Protein AF-A0A1U8ZQ70-F1 (afdb_monomer_lite)

Organism: NCBI:txid88123

InterPro domains:
  IPR023803 Small ribosomal subunit protein bS16 domain superfamily [G3DSA:3.30.1320.10] (1-37)
  IPR023803 Small ribosomal subunit protein bS16 domain superfamily [SSF54565] (1-31)

Secondary structure (DSSP, 8-state):
-HHHHHTT----HHHHHHHHHTTHHHHHHHHHHHH--

Sequence (37 aa):
ILYFLEKGAQPTGTVHDISKKAGVFTELRLNQQTKFN

Foldseek 3Di:
DLVVVVVPDDDDDPVVVVCVVVCVVVVSVVVVVVVVD

Radius of gyration: 10.33 Å; chains: 1; bounding box: 18×11×29 Å

Structure (mmCIF, N/CA/C/O backbone):
data_AF-A0A1U8ZQ70-F1
#
_entry.id   AF-A0A1U8ZQ70-F1
#
loop_
_atom_site.group_PDB
_atom_site.id
_atom_site.type_symbol
_atom_site.label_atom_id
_atom_site.label_alt_id
_atom_site.label_comp_id
_atom_site.label_asym_id
_atom_site.label_entity_id
_atom_site.label_seq_id
_atom_site.pdbx_PDB_ins_code
_atom_site.Cartn_x
_atom_site.Cartn_y
_atom_site.Cartn_z
_atom_site.occupancy
_atom_site.B_iso_or_equiv
_atom_site.auth_seq_id
_atom_site.auth_comp_id
_atom_site.auth_asym_id
_atom_site.auth_atom_id
_atom_site.pdbx_PDB_model_num
ATOM 1 N N . ILE A 1 1 ? 2.437 -5.476 5.966 1.00 91.81 1 ILE A N 1
ATOM 2 C CA . ILE A 1 1 ? 2.399 -4.222 5.170 1.00 91.81 1 ILE A CA 1
ATOM 3 C C . ILE A 1 1 ? 1.889 -3.039 6.000 1.00 91.81 1 ILE A C 1
ATOM 5 O O . ILE A 1 1 ? 2.608 -2.057 6.098 1.00 91.81 1 ILE A O 1
ATOM 9 N N . LEU A 1 2 ? 0.735 -3.159 6.675 1.00 95.31 2 LEU A N 1
ATOM 10 C CA . LEU A 1 2 ? 0.128 -2.085 7.478 1.00 95.31 2 LEU A CA 1
ATOM 11 C C . LEU A 1 2 ? 1.071 -1.475 8.518 1.00 95.31 2 LEU A C 1
ATOM 13 O O . LEU A 1 2 ? 1.168 -0.262 8.577 1.00 95.31 2 LEU A O 1
ATOM 17 N N . TYR A 1 3 ? 1.824 -2.295 9.260 1.00 95.50 3 TYR A N 1
ATOM 18 C CA . TYR A 1 3 ? 2.839 -1.807 10.203 1.00 95.50 3 TYR A CA 1
ATOM 19 C C . TYR A 1 3 ? 3.844 -0.847 9.546 1.00 95.50 3 TYR A C 1
ATOM 21 O O . TYR A 1 3 ? 4.109 0.229 10.064 1.00 95.50 3 TYR A O 1
ATOM 29 N N . PHE A 1 4 ? 4.378 -1.197 8.373 1.00 96.94 4 PHE A N 1
ATOM 30 C CA . PHE A 1 4 ? 5.338 -0.346 7.668 1.00 96.94 4 PHE A CA 1
ATOM 31 C C . PHE A 1 4 ? 4.681 0.935 7.144 1.00 96.94 4 PHE A C 1
ATOM 33 O O . PHE A 1 4 ? 5.269 2.004 7.269 1.00 96.94 4 PHE A O 1
ATOM 40 N N . LEU A 1 5 ? 3.455 0.842 6.617 1.00 96.38 5 LEU A N 1
ATOM 41 C CA . LEU A 1 5 ? 2.679 2.004 6.167 1.00 96.38 5 LEU A CA 1
ATOM 42 C C . LEU A 1 5 ? 2.347 2.951 7.332 1.00 96.38 5 LEU A C 1
ATOM 44 O O . LEU A 1 5 ? 2.482 4.161 7.196 1.00 96.38 5 LEU A O 1
ATOM 48 N N . GLU A 1 6 ? 1.987 2.407 8.496 1.00 95.25 6 GLU A N 1
ATOM 49 C CA . GLU A 1 6 ? 1.760 3.166 9.730 1.00 95.25 6 GLU A CA 1
ATOM 50 C C . GLU A 1 6 ? 3.039 3.869 10.212 1.00 95.25 6 GLU A C 1
ATOM 52 O O . GLU A 1 6 ? 2.977 4.971 10.749 1.00 95.25 6 GLU A O 1
ATOM 57 N N . LYS A 1 7 ? 4.210 3.268 9.976 1.00 96.38 7 LYS A N 1
ATOM 58 C CA . LYS A 1 7 ? 5.521 3.880 10.244 1.00 96.38 7 LYS A CA 1
ATOM 59 C C . LYS A 1 7 ? 6.014 4.815 9.130 1.00 96.38 7 LYS A C 1
ATOM 61 O O . LYS A 1 7 ? 7.133 5.310 9.222 1.00 96.38 7 LYS A O 1
ATOM 66 N N . GLY A 1 8 ? 5.198 5.083 8.109 1.00 95.62 8 GLY A N 1
ATOM 67 C CA . GLY A 1 8 ? 5.489 6.062 7.058 1.00 95.62 8 GLY A CA 1
ATOM 68 C C . GLY A 1 8 ? 6.148 5.495 5.800 1.00 95.62 8 GLY A C 1
ATOM 69 O O . GLY A 1 8 ? 6.540 6.268 4.927 1.00 95.62 8 GLY A O 1
ATOM 70 N N . ALA A 1 9 ? 6.256 4.171 5.659 1.00 97.50 9 ALA A N 1
ATOM 71 C CA . ALA A 1 9 ? 6.743 3.576 4.419 1.00 97.50 9 ALA A CA 1
ATOM 72 C C . ALA A 1 9 ? 5.834 3.972 3.246 1.00 97.50 9 ALA A C 1
ATOM 74 O O . ALA A 1 9 ? 4.614 3.807 3.307 1.00 97.50 9 ALA A O 1
ATOM 75 N N . GLN A 1 10 ? 6.437 4.472 2.169 1.00 97.25 10 GLN A N 1
ATOM 76 C CA . GLN A 1 10 ? 5.733 4.796 0.934 1.00 97.25 10 GLN A CA 1
ATOM 77 C C . GLN A 1 10 ? 5.957 3.679 -0.087 1.00 97.25 10 GLN A C 1
ATOM 79 O O . GLN A 1 10 ? 7.096 3.457 -0.505 1.00 97.25 10 GLN A O 1
ATOM 84 N N . PRO A 1 11 ? 4.906 2.948 -0.492 1.00 97.12 11 PRO A N 1
ATOM 85 C CA . PRO A 1 11 ? 5.028 1.994 -1.578 1.00 97.12 11 PRO A CA 1
ATOM 86 C C . PRO A 1 11 ? 5.202 2.741 -2.906 1.00 97.12 11 PRO A C 1
ATOM 88 O O . PRO A 1 11 ? 4.605 3.795 -3.121 1.00 97.12 11 PRO A O 1
ATOM 91 N N . THR A 1 12 ? 5.991 2.170 -3.811 1.00 97.56 12 THR A N 1
ATOM 92 C CA . THR A 1 12 ? 6.237 2.717 -5.152 1.00 97.56 12 THR A CA 1
ATOM 93 C C . THR A 1 12 ? 5.597 1.840 -6.228 1.00 97.56 12 THR A C 1
ATOM 95 O O . THR A 1 12 ? 5.352 0.650 -6.006 1.00 97.56 12 THR A O 1
ATOM 98 N N . GLY A 1 13 ? 5.323 2.442 -7.392 1.00 97.06 13 GLY A N 1
ATOM 99 C CA . GLY A 1 13 ? 4.858 1.771 -8.613 1.00 97.06 13 GLY A CA 1
ATOM 100 C C . GLY A 1 13 ? 3.835 0.662 -8.360 1.00 97.06 13 GLY A C 1
ATOM 101 O O . GLY A 1 13 ? 2.792 0.878 -7.745 1.00 97.06 13 GLY A O 1
ATOM 102 N N . THR A 1 14 ? 4.192 -0.557 -8.762 1.00 98.12 14 THR A N 1
ATOM 103 C CA . THR A 1 14 ? 3.348 -1.755 -8.675 1.00 98.12 14 THR A CA 1
ATOM 104 C C . THR A 1 14 ? 2.855 -2.061 -7.261 1.00 98.12 14 THR A C 1
ATOM 106 O O . THR A 1 14 ? 1.720 -2.500 -7.080 1.00 98.12 14 THR A O 1
ATOM 109 N N . VAL A 1 15 ? 3.677 -1.827 -6.233 1.00 97.00 15 VAL A N 1
ATOM 110 C CA . VAL A 1 15 ? 3.289 -2.118 -4.844 1.00 97.00 15 VAL A CA 1
ATOM 111 C C . VAL A 1 15 ? 2.206 -1.146 -4.376 1.00 97.00 15 VAL A C 1
ATOM 113 O O . VAL A 1 15 ? 1.298 -1.556 -3.648 1.00 97.0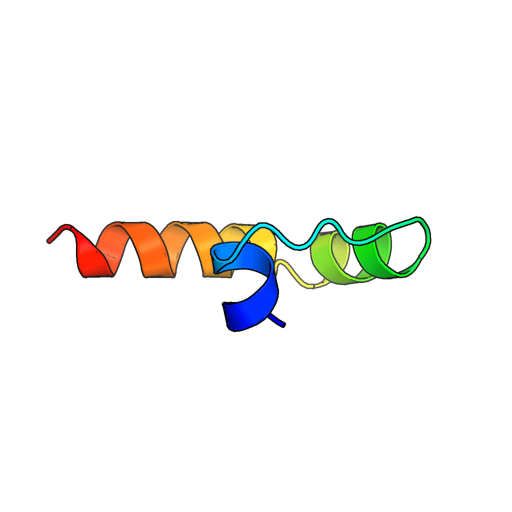0 15 VAL A O 1
ATOM 116 N N . HIS A 1 16 ? 2.258 0.115 -4.819 1.00 97.69 16 HIS A N 1
ATOM 117 C CA . HIS A 1 16 ? 1.201 1.089 -4.547 1.00 97.69 16 HIS A CA 1
ATOM 118 C C . HIS A 1 16 ? -0.119 0.650 -5.194 1.00 97.69 16 HIS A C 1
ATOM 120 O O . HIS A 1 16 ? -1.145 0.591 -4.513 1.00 97.69 16 HIS A O 1
ATOM 126 N N . ASP A 1 17 ? -0.082 0.260 -6.470 1.00 98.38 17 ASP A N 1
ATOM 127 C CA . ASP A 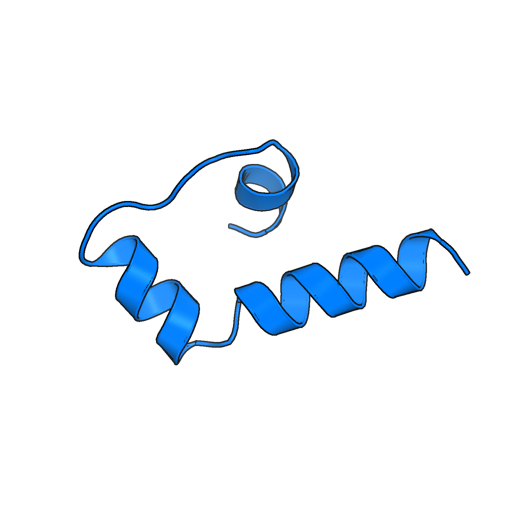1 17 ? -1.277 -0.137 -7.224 1.00 98.38 17 ASP A CA 1
ATOM 128 C C . ASP A 1 17 ? -1.934 -1.403 -6.665 1.00 98.38 17 ASP A C 1
ATOM 130 O O . ASP A 1 17 ? -3.157 -1.451 -6.498 1.00 98.38 17 ASP A O 1
ATOM 134 N N . ILE A 1 18 ? -1.134 -2.410 -6.297 1.00 98.31 18 ILE A N 1
ATOM 135 C CA . ILE A 1 18 ? -1.631 -3.621 -5.630 1.00 98.31 18 ILE A CA 1
ATOM 136 C C . ILE A 1 18 ? -2.260 -3.262 -4.283 1.00 98.31 18 ILE A C 1
ATOM 138 O O . ILE A 1 18 ? -3.375 -3.696 -3.998 1.00 98.31 18 ILE A O 1
ATOM 142 N N . SER A 1 19 ? -1.585 -2.440 -3.472 1.00 97.44 19 SER A N 1
ATOM 143 C CA . SER A 1 19 ? -2.087 -2.034 -2.150 1.00 97.44 19 SER A CA 1
ATOM 144 C C . SER A 1 19 ? -3.407 -1.268 -2.256 1.00 97.44 19 SER A C 1
ATOM 146 O O . SER A 1 19 ? -4.316 -1.477 -1.451 1.00 97.44 19 SER A O 1
ATOM 148 N N . LYS A 1 20 ? -3.544 -0.425 -3.286 1.00 97.19 20 LYS A N 1
ATOM 149 C CA . LYS A 1 20 ? -4.782 0.293 -3.599 1.00 97.19 20 LYS A CA 1
ATOM 150 C C . LYS A 1 20 ? -5.895 -0.662 -4.024 1.00 97.19 20 LYS A C 1
ATOM 152 O O . LYS A 1 20 ? -6.993 -0.583 -3.480 1.00 97.19 20 LYS A O 1
ATOM 157 N N . LYS A 1 21 ? -5.613 -1.583 -4.951 1.00 98.00 21 LYS A N 1
ATOM 158 C CA . LYS A 1 21 ? -6.592 -2.564 -5.450 1.00 98.00 21 LYS A CA 1
ATOM 159 C C . LYS A 1 21 ? -7.055 -3.537 -4.363 1.00 98.00 21 LYS A C 1
ATOM 161 O O . LYS A 1 21 ? -8.218 -3.919 -4.350 1.00 98.00 21 LYS A O 1
ATOM 166 N N . ALA A 1 22 ? -6.161 -3.905 -3.451 1.00 97.50 22 ALA A N 1
ATOM 167 C CA . ALA A 1 22 ? -6.455 -4.781 -2.322 1.00 97.50 22 ALA A CA 1
ATOM 168 C C . ALA A 1 22 ? -7.130 -4.058 -1.138 1.00 97.50 22 ALA A C 1
ATOM 170 O O . ALA A 1 22 ? -7.457 -4.702 -0.148 1.00 97.50 22 ALA A O 1
ATOM 171 N N . GLY A 1 23 ? -7.339 -2.736 -1.207 1.00 97.94 23 GLY A N 1
ATOM 172 C CA . GLY A 1 23 ? -8.028 -1.980 -0.154 1.00 97.94 23 GLY A CA 1
ATOM 173 C C . GLY A 1 23 ? -7.205 -1.741 1.119 1.00 97.94 23 GLY A C 1
ATOM 174 O O . GLY A 1 23 ? -7.762 -1.325 2.134 1.00 97.94 23 GLY A O 1
ATOM 175 N N . VAL A 1 24 ? -5.882 -1.931 1.070 1.00 97.69 24 VAL A N 1
ATOM 176 C CA . VAL A 1 24 ? -4.979 -1.839 2.235 1.00 97.69 24 VAL A CA 1
ATOM 177 C C . VAL A 1 24 ? -5.043 -0.463 2.909 1.00 97.69 24 VAL A C 1
ATOM 179 O O . VAL A 1 24 ? -4.974 -0.362 4.130 1.00 97.69 24 VAL A O 1
ATOM 182 N N . PHE A 1 25 ? -5.214 0.617 2.138 1.00 96.56 25 PHE A N 1
ATOM 183 C CA . PHE A 1 25 ? -5.332 1.973 2.693 1.00 96.56 25 PHE A CA 1
ATOM 184 C C . PHE A 1 25 ? -6.641 2.195 3.465 1.00 96.56 25 PHE A C 1
ATOM 186 O O . PHE A 1 25 ? -6.660 2.950 4.437 1.00 96.56 25 PHE A O 1
ATOM 193 N N . THR A 1 26 ? -7.725 1.523 3.071 1.00 97.12 26 THR A N 1
ATOM 194 C CA . THR A 1 26 ? -8.997 1.567 3.803 1.00 97.12 26 THR A CA 1
ATOM 195 C C . THR A 1 26 ? -8.870 0.824 5.128 1.00 97.12 26 THR A C 1
ATOM 197 O O . THR A 1 26 ? -9.268 1.353 6.163 1.00 97.12 26 THR A O 1
ATOM 200 N N . GLU A 1 27 ? -8.252 -0.358 5.113 1.00 96.88 27 GLU A N 1
ATOM 201 C CA . GLU A 1 27 ? -7.964 -1.130 6.327 1.00 96.88 27 GLU A CA 1
ATOM 202 C C . GLU A 1 27 ? -7.053 -0.351 7.291 1.00 96.88 27 GLU A C 1
ATOM 204 O O . GLU A 1 27 ? -7.329 -0.278 8.488 1.00 96.88 27 GLU A O 1
ATOM 209 N N . LEU A 1 28 ? -6.016 0.317 6.766 1.00 96.25 28 LEU A N 1
ATOM 210 C CA . LEU A 1 28 ? -5.141 1.192 7.550 1.00 96.25 28 LEU A CA 1
ATOM 211 C C . LEU A 1 28 ? -5.939 2.291 8.270 1.00 96.25 28 LEU A C 1
ATOM 213 O O . LEU A 1 28 ? -5.758 2.490 9.470 1.00 96.25 28 LEU A O 1
ATOM 217 N N . ARG A 1 29 ? -6.837 2.979 7.553 1.00 95.62 29 ARG A N 1
ATOM 218 C CA . ARG A 1 29 ? -7.670 4.051 8.117 1.00 95.62 29 ARG A CA 1
ATOM 219 C C . AR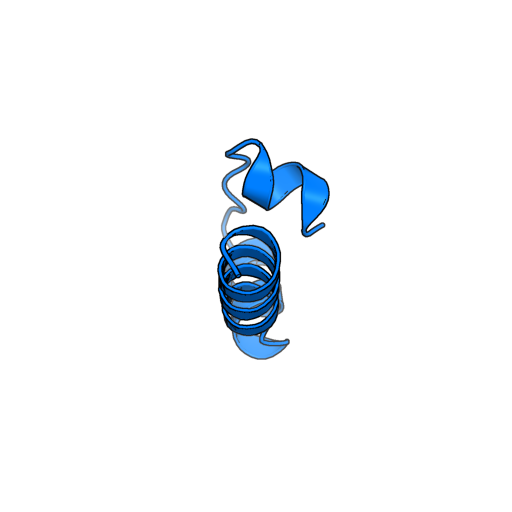G A 1 29 ? -8.606 3.533 9.213 1.00 95.62 29 ARG A C 1
ATOM 221 O O . ARG A 1 29 ? -8.746 4.187 10.243 1.00 95.62 29 ARG A O 1
ATOM 228 N N . LEU A 1 30 ? -9.230 2.371 9.010 1.00 95.75 30 LEU A N 1
ATOM 229 C CA . LEU A 1 30 ? -10.113 1.760 10.010 1.00 95.75 30 LEU A CA 1
ATOM 230 C C . LEU A 1 30 ? -9.346 1.399 11.286 1.00 95.75 30 LEU A C 1
ATOM 232 O O . LEU A 1 30 ? -9.797 1.724 12.381 1.00 95.75 30 LEU A O 1
ATOM 236 N N . ASN A 1 31 ? -8.153 0.818 11.146 1.00 92.62 31 ASN A N 1
ATOM 237 C CA . ASN A 1 31 ? -7.297 0.478 12.284 1.00 92.62 31 ASN A CA 1
ATOM 238 C C . ASN A 1 31 ? -6.779 1.708 13.037 1.00 92.62 31 ASN A C 1
ATOM 240 O O . ASN A 1 31 ? -6.500 1.627 14.228 1.00 92.62 31 ASN A O 1
ATOM 244 N N . GLN A 1 32 ? -6.626 2.849 12.363 1.00 90.38 32 GLN A N 1
ATOM 245 C CA . GLN A 1 32 ? -6.328 4.108 13.043 1.00 90.38 32 GLN A CA 1
ATOM 246 C C . GLN A 1 32 ? -7.544 4.579 13.841 1.00 90.38 32 GLN A C 1
ATOM 248 O O . GLN A 1 32 ? -7.404 4.897 15.014 1.00 90.38 32 GLN A O 1
ATOM 253 N N . GLN A 1 33 ? -8.742 4.553 13.250 1.00 91.06 33 GLN A N 1
ATOM 254 C CA . GLN A 1 33 ? -9.969 4.975 13.927 1.00 91.06 33 GLN A CA 1
AT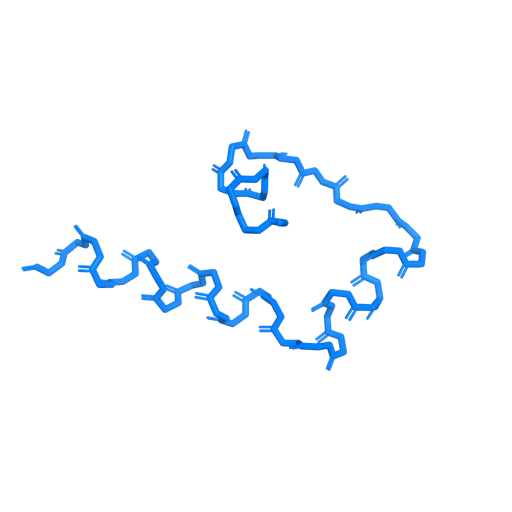OM 255 C C . GLN A 1 33 ? -10.274 4.138 15.182 1.00 91.06 33 GLN A C 1
ATOM 257 O O . GLN A 1 33 ? -10.677 4.703 16.192 1.00 91.06 33 GLN A O 1
ATOM 262 N N . THR A 1 34 ? -10.036 2.822 15.164 1.00 87.56 34 THR A N 1
ATOM 263 C CA . THR A 1 34 ? -10.242 1.962 16.346 1.00 87.56 34 THR A CA 1
ATOM 264 C C . THR A 1 34 ? -9.221 2.179 17.461 1.00 87.56 34 THR A C 1
ATOM 266 O O . THR A 1 34 ? -9.526 1.867 18.603 1.00 87.56 34 THR A O 1
ATOM 269 N N . LYS A 1 35 ? -8.029 2.713 17.166 1.00 82.00 35 LYS A N 1
ATOM 270 C CA . LYS A 1 35 ? -7.019 3.050 18.187 1.00 82.00 35 LYS A CA 1
ATOM 271 C C . LYS A 1 35 ? -7.315 4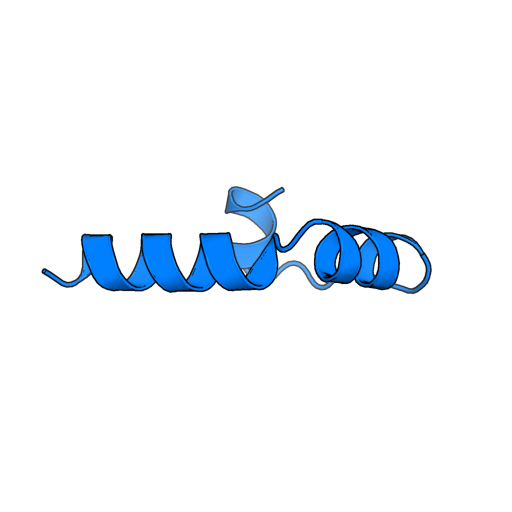.354 18.932 1.00 82.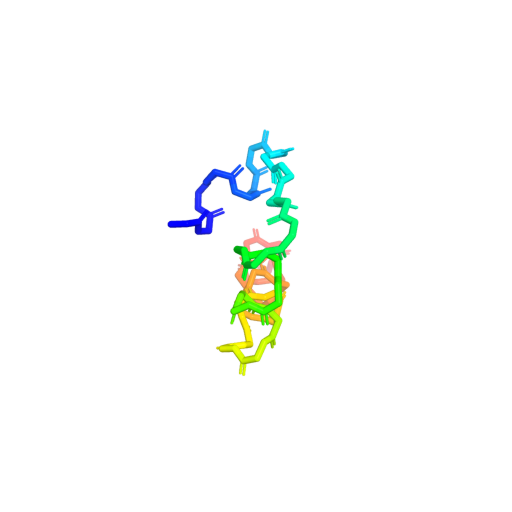00 35 LYS A C 1
ATOM 273 O O . LYS A 1 35 ? -6.738 4.571 19.993 1.00 82.00 35 LYS A O 1
ATOM 278 N N . PHE A 1 36 ? -8.140 5.232 18.360 1.00 68.50 36 PHE A N 1
ATOM 279 C CA . PHE A 1 36 ? -8.503 6.527 18.951 1.00 68.50 36 PHE A CA 1
ATOM 280 C C . PHE A 1 36 ? -9.881 6.528 19.632 1.00 68.50 36 PHE A C 1
ATOM 282 O O . PHE A 1 36 ? -10.290 7.569 20.144 1.00 68.50 36 PHE A O 1
ATOM 289 N N . ASN A 1 37 ? -10.573 5.386 19.637 1.00 56.06 37 ASN A N 1
ATOM 290 C CA . ASN A 1 37 ? -11.804 5.150 20.393 1.00 56.06 37 ASN A CA 1
ATOM 291 C C . ASN A 1 37 ? -11.487 4.423 21.701 1.00 56.06 37 ASN A C 1
ATOM 293 O O . ASN A 1 37 ? -12.196 4.697 22.692 1.00 56.06 37 ASN A O 1
#

pLDDT: mean 93.82, std 8.35, range [56.06, 98.38]